Protein AF-A0A2T5J820-F1 (afdb_monomer)

Nearest PDB structures (foldseek):
  3c6k-assembly1_A  TM=4.537E-01  e=1.338E-02  Homo sapiens
  6yfs-assembly1_AA  TM=7.865E-01  e=1.139E+00  Leviviridae sp.
  5fs4-assembly1_A  TM=7.063E-01  e=3.146E+00  Acinetobacter phage AP205
  8tw2-assembly1_HQ  TM=7.208E-01  e=3.572E+00  Acinetobacter phage AP205
  3hlz-assembly1_A  TM=4.194E-01  e=1.378E+00  Bacteroides thetaiotaomicron VPI-5482

pLDDT: mean 85.98, std 9.57, range [58.75, 96.69]

Foldseek 3Di:
DFKKKKKFADPVLVVLLVVCVPVPQQWHWDDDDPFKTWIAGPVDRVKIKIWGKDQDDLVVCCVPPHDPVLSVVLCVLVVVDTMMMIMIDTDDPVVVLVSLLVSLVSCVVPPVVRQQRIWMQGRVRDTDRSVRRD

Mean predicted aligned error: 5.12 Å

Radius of gyration: 14.23 Å; Cα contacts (8 Å, |Δi|>4): 217; chains: 1; bounding box: 31×28×36 Å

Organism: NCBI:txid1295612

Secondary structure (DSSP, 8-state):
-EEEEEEES-HHHHHHHHHHHHH-TTEEEEEE-SSEEEEEESS-TT-EEEEEEEE--HHHHHHHHS-HHHHHHHHHHTTT---EEEEEEES-HHHHHHHHHHHHHHHHHH-HHHHTTEEEE-TT--EEEGGG--

Sequence (134 aa):
MDTATIITSSQEVIARFDKFIYAYPALRYQSKDQDTAFFCSTDNERVRLFYHFKLEDPEYQFKWNYPKENADCIRSFYNSQPFFMIDLSYRSEDMLFVLIRYFKDYLLQHDKEGLSTVLFSDKDFNLIKLEEYL

Structure (mmCIF, N/CA/C/O backbone):
data_AF-A0A2T5J820-F1
#
_entry.id   AF-A0A2T5J820-F1
#
loop_
_atom_site.group_PDB
_atom_site.id
_atom_site.type_symbol
_atom_site.label_atom_id
_atom_site.label_alt_id
_atom_site.label_comp_id
_atom_site.label_asym_id
_atom_site.label_entity_id
_atom_site.label_seq_id
_atom_site.pdbx_PDB_ins_code
_atom_site.Cartn_x
_atom_site.Cartn_y
_atom_site.Cartn_z
_atom_site.occupancy
_atom_site.B_iso_or_equiv
_atom_site.auth_seq_id
_atom_site.auth_comp_id
_atom_site.auth_asym_id
_atom_site.auth_atom_id
_atom_site.pdbx_PDB_model_num
ATOM 1 N N . MET A 1 1 ? 13.564 12.954 -1.362 1.00 74.25 1 MET A N 1
ATOM 2 C CA . MET A 1 1 ? 12.793 11.768 -1.774 1.00 74.25 1 MET A CA 1
ATOM 3 C C . MET A 1 1 ? 11.486 11.944 -1.078 1.00 74.25 1 MET A C 1
ATOM 5 O O . MET A 1 1 ? 11.513 12.221 0.116 1.00 74.25 1 MET A O 1
ATOM 9 N N . ASP A 1 2 ? 10.416 11.879 -1.842 1.00 86.31 2 ASP A N 1
ATOM 10 C CA . ASP A 1 2 ? 9.088 12.061 -1.287 1.00 86.31 2 ASP A CA 1
ATOM 11 C C . ASP A 1 2 ? 8.621 10.698 -0.773 1.00 86.31 2 ASP A C 1
ATOM 13 O O . ASP A 1 2 ? 9.105 9.657 -1.240 1.00 86.31 2 ASP A O 1
ATOM 17 N N . THR A 1 3 ? 7.740 10.710 0.222 1.00 86.50 3 THR A N 1
ATOM 18 C CA . THR A 1 3 ? 7.191 9.496 0.827 1.00 86.50 3 THR A CA 1
ATOM 19 C C . THR A 1 3 ? 5.684 9.508 0.665 1.00 86.50 3 THR A C 1
ATOM 21 O O . THR A 1 3 ? 5.052 10.547 0.807 1.00 86.50 3 THR A O 1
ATOM 24 N N . ALA A 1 4 ? 5.124 8.359 0.326 1.00 91.50 4 ALA A N 1
ATOM 25 C CA . ALA A 1 4 ? 3.696 8.097 0.358 1.00 91.50 4 ALA A CA 1
ATOM 26 C C . ALA A 1 4 ? 3.471 6.842 1.195 1.00 91.50 4 ALA A C 1
ATOM 28 O O . ALA A 1 4 ? 4.377 6.024 1.316 1.00 91.50 4 ALA A O 1
ATOM 29 N N . THR A 1 5 ? 2.279 6.657 1.739 1.00 91.50 5 THR A N 1
ATOM 30 C CA . THR A 1 5 ? 2.006 5.548 2.652 1.00 91.50 5 THR A CA 1
ATOM 31 C C . THR A 1 5 ? 0.747 4.815 2.240 1.00 91.50 5 THR A C 1
ATOM 33 O O . THR A 1 5 ? -0.305 5.423 2.047 1.00 91.50 5 THR A O 1
ATOM 36 N N . ILE A 1 6 ? 0.830 3.490 2.156 1.00 93.50 6 ILE A N 1
ATOM 37 C CA . ILE A 1 6 ? -0.350 2.625 2.124 1.00 93.50 6 ILE A CA 1
ATOM 38 C C . ILE A 1 6 ? -0.657 2.222 3.564 1.00 93.50 6 ILE A C 1
ATOM 40 O O . ILE A 1 6 ? 0.201 1.690 4.264 1.00 93.50 6 ILE A O 1
ATOM 44 N N . ILE A 1 7 ? -1.883 2.466 4.005 1.00 92.50 7 ILE A N 1
ATOM 45 C CA . ILE A 1 7 ? -2.358 2.156 5.351 1.00 92.50 7 ILE A CA 1
ATOM 46 C C . ILE A 1 7 ? -3.449 1.101 5.218 1.00 92.50 7 ILE A C 1
ATOM 48 O O . ILE A 1 7 ? -4.339 1.251 4.382 1.00 92.50 7 ILE A O 1
ATOM 52 N N . THR A 1 8 ? -3.400 0.043 6.025 1.00 93.25 8 THR A N 1
ATOM 53 C CA . THR A 1 8 ? -4.422 -1.017 6.023 1.00 93.25 8 THR A CA 1
ATOM 54 C C . THR A 1 8 ? -4.534 -1.690 7.382 1.00 93.25 8 THR A C 1
ATOM 56 O O . THR A 1 8 ? -3.545 -1.813 8.094 1.00 93.25 8 THR A O 1
ATOM 59 N N . SER A 1 9 ? -5.712 -2.188 7.748 1.00 90.25 9 SER A N 1
ATOM 60 C CA . SER A 1 9 ? -5.884 -3.069 8.913 1.00 90.25 9 SER A CA 1
ATOM 61 C C . SER A 1 9 ? -5.717 -4.561 8.584 1.00 90.25 9 SER A C 1
ATOM 63 O O . SER A 1 9 ? -5.766 -5.399 9.484 1.00 90.25 9 SER A O 1
ATOM 65 N N . SER A 1 10 ? -5.498 -4.918 7.312 1.00 91.56 10 SER A N 1
ATOM 66 C CA . SER A 1 10 ? -5.442 -6.308 6.850 1.00 91.56 10 SER A CA 1
ATOM 67 C C . SER A 1 10 ? -4.008 -6.817 6.688 1.00 91.56 10 SER A C 1
ATOM 69 O O . SER A 1 10 ? -3.246 -6.331 5.853 1.00 91.56 10 SER A O 1
ATOM 71 N N . GLN A 1 11 ? -3.655 -7.873 7.429 1.00 89.75 11 GLN A N 1
ATOM 72 C CA . GLN A 1 11 ? -2.390 -8.595 7.224 1.00 89.75 11 GLN A CA 1
ATOM 73 C C . GLN A 1 11 ? -2.305 -9.251 5.839 1.00 89.75 11 GLN A C 1
ATOM 75 O O . GLN A 1 11 ? -1.211 -9.381 5.290 1.00 89.75 11 GLN A O 1
ATOM 80 N N . GLU A 1 12 ? -3.440 -9.644 5.256 1.00 93.44 12 GLU A N 1
ATOM 81 C CA . GLU A 1 12 ? -3.461 -10.225 3.913 1.00 93.44 12 GLU A CA 1
ATOM 82 C C . GLU A 1 12 ? -3.053 -9.173 2.876 1.00 93.44 12 GLU A C 1
ATOM 84 O O . GLU A 1 12 ? -2.203 -9.458 2.037 1.00 93.44 12 GLU A O 1
ATOM 89 N N . VAL A 1 13 ? -3.535 -7.929 2.992 1.00 94.38 13 VAL A N 1
ATOM 90 C CA . VAL A 1 13 ? -3.132 -6.824 2.100 1.00 94.38 13 VAL A CA 1
ATOM 91 C C . VAL A 1 13 ? -1.623 -6.574 2.169 1.00 94.38 13 VAL A C 1
ATOM 93 O O . VAL A 1 13 ? -0.991 -6.391 1.129 1.00 94.38 13 VAL A O 1
ATOM 96 N N . ILE A 1 14 ? -1.019 -6.639 3.361 1.00 91.75 14 ILE A N 1
ATOM 97 C CA . ILE A 1 14 ? 0.443 -6.559 3.534 1.00 91.75 14 ILE A CA 1
ATOM 98 C C . ILE A 1 14 ? 1.144 -7.684 2.762 1.00 91.75 14 ILE A C 1
ATOM 100 O O . ILE A 1 14 ? 2.043 -7.422 1.959 1.00 91.75 14 ILE A O 1
ATOM 104 N N . ALA A 1 15 ? 0.709 -8.933 2.947 1.00 91.88 15 ALA A N 1
ATOM 105 C CA . ALA A 1 15 ? 1.283 -10.078 2.242 1.00 91.88 15 ALA A CA 1
ATOM 106 C C . ALA A 1 15 ? 1.088 -9.991 0.715 1.00 91.88 15 ALA A C 1
ATOM 108 O O . ALA A 1 15 ? 1.937 -10.450 -0.055 1.00 91.88 15 ALA A O 1
ATOM 109 N N . ARG A 1 16 ? -0.021 -9.397 0.259 1.00 94.94 16 ARG A N 1
ATOM 110 C CA . ARG A 1 16 ? -0.302 -9.143 -1.160 1.00 94.94 16 ARG A CA 1
ATOM 111 C C . ARG A 1 16 ? 0.597 -8.060 -1.726 1.00 94.94 16 ARG A C 1
ATOM 113 O O . ARG A 1 16 ? 1.111 -8.259 -2.822 1.00 94.94 16 ARG A O 1
ATOM 120 N N . PHE A 1 17 ? 0.823 -6.972 -0.992 1.00 94.38 17 PHE A N 1
ATOM 121 C CA . PHE A 1 17 ? 1.750 -5.925 -1.410 1.00 94.38 17 PHE A CA 1
ATOM 122 C C . PHE A 1 17 ? 3.169 -6.472 -1.559 1.00 94.38 17 PHE A C 1
ATOM 124 O O . PHE A 1 17 ? 3.797 -6.249 -2.591 1.00 94.38 17 PHE A O 1
ATOM 131 N N . ASP A 1 18 ? 3.636 -7.257 -0.581 1.00 91.56 18 ASP A N 1
ATOM 132 C CA . ASP A 1 18 ? 4.947 -7.908 -0.640 1.00 91.56 18 ASP A CA 1
ATOM 133 C C . ASP A 1 18 ? 5.059 -8.790 -1.893 1.00 91.56 18 ASP A C 1
ATOM 135 O O . ASP A 1 18 ? 5.954 -8.618 -2.707 1.00 91.56 18 ASP A O 1
ATOM 139 N N . LYS A 1 19 ? 4.088 -9.664 -2.172 1.00 93.38 19 LYS A N 1
ATOM 140 C CA . LYS A 1 19 ? 4.123 -10.471 -3.409 1.00 93.38 19 LYS A CA 1
ATOM 141 C C . LYS A 1 19 ? 4.074 -9.621 -4.682 1.00 93.38 19 LYS A C 1
ATOM 143 O O . LYS A 1 19 ? 4.779 -9.922 -5.644 1.00 93.38 19 LYS A O 1
ATOM 148 N N . PHE A 1 20 ? 3.237 -8.587 -4.694 1.00 95.44 20 PHE A N 1
ATOM 149 C CA . PHE A 1 20 ? 3.049 -7.695 -5.835 1.00 95.44 20 PHE A CA 1
ATOM 150 C C . PHE A 1 20 ? 4.346 -6.973 -6.205 1.00 95.44 20 PHE A C 1
ATOM 152 O O . PHE A 1 20 ? 4.749 -6.996 -7.367 1.00 95.44 20 PHE A O 1
ATOM 159 N N . ILE A 1 21 ? 5.026 -6.369 -5.230 1.00 92.56 21 ILE A N 1
ATOM 160 C CA . ILE A 1 21 ? 6.157 -5.482 -5.506 1.00 92.56 21 ILE A CA 1
ATOM 161 C C . ILE A 1 21 ? 7.385 -6.228 -6.040 1.00 92.56 21 ILE A C 1
ATOM 163 O O . ILE A 1 21 ? 8.068 -5.720 -6.928 1.00 92.56 21 ILE A O 1
ATOM 167 N N . TYR A 1 22 ? 7.625 -7.467 -5.592 1.00 92.19 22 TYR A N 1
ATOM 168 C CA . TYR A 1 22 ? 8.683 -8.321 -6.154 1.00 92.19 22 TYR A CA 1
ATOM 169 C C . TYR A 1 22 ? 8.371 -8.824 -7.568 1.00 92.19 22 TYR A C 1
ATOM 171 O O . TYR A 1 22 ? 9.292 -9.176 -8.304 1.00 92.19 22 TYR A O 1
ATOM 179 N N . ALA A 1 23 ? 7.094 -8.871 -7.949 1.00 92.38 23 ALA A N 1
ATOM 180 C CA . ALA A 1 23 ? 6.658 -9.272 -9.282 1.00 92.38 23 ALA A CA 1
ATOM 181 C C . ALA A 1 23 ? 6.433 -8.080 -10.229 1.00 92.38 23 ALA A C 1
ATOM 183 O O . ALA A 1 23 ? 6.140 -8.291 -11.407 1.00 92.38 23 ALA A O 1
ATOM 184 N N . TYR A 1 24 ? 6.544 -6.839 -9.742 1.00 91.38 24 TYR A N 1
ATOM 185 C CA . TYR A 1 24 ? 6.215 -5.648 -10.517 1.00 91.38 24 TYR A CA 1
ATOM 186 C C . TYR A 1 24 ? 7.262 -5.390 -11.620 1.00 91.38 24 TYR A C 1
ATOM 188 O O . TYR A 1 24 ? 8.401 -5.044 -11.304 1.00 91.38 24 TYR A O 1
ATOM 196 N N . PRO A 1 25 ? 6.909 -5.497 -12.919 1.00 88.12 25 PRO A N 1
ATOM 197 C CA . PRO A 1 25 ? 7.899 -5.579 -14.000 1.00 88.12 25 PRO A CA 1
ATOM 198 C C . PRO A 1 25 ? 8.804 -4.356 -14.167 1.00 88.12 25 PRO A C 1
ATOM 200 O O . PRO A 1 25 ? 9.909 -4.488 -14.680 1.00 88.12 25 PRO A O 1
ATOM 203 N N . ALA A 1 26 ? 8.342 -3.168 -13.765 1.00 87.12 26 ALA A N 1
ATOM 204 C CA . ALA A 1 26 ? 9.103 -1.928 -13.919 1.00 87.12 26 ALA A CA 1
ATOM 205 C C . ALA A 1 26 ? 10.137 -1.707 -12.801 1.00 87.12 26 ALA A C 1
ATOM 207 O O . ALA A 1 26 ? 10.905 -0.742 -12.854 1.00 87.12 26 ALA A O 1
ATOM 208 N N . LEU A 1 27 ? 10.155 -2.577 -11.786 1.00 88.88 27 LEU A N 1
ATOM 209 C CA . LEU A 1 27 ? 11.099 -2.537 -10.679 1.00 88.88 27 LEU A CA 1
ATOM 210 C C . LEU A 1 27 ? 11.921 -3.824 -10.621 1.00 88.88 27 LEU A C 1
ATOM 212 O O . LEU A 1 27 ? 11.445 -4.929 -10.853 1.00 88.88 27 LEU A O 1
ATOM 216 N N . ARG A 1 28 ? 13.189 -3.668 -10.258 1.00 89.25 28 ARG A N 1
ATOM 217 C CA . ARG A 1 28 ? 14.119 -4.752 -9.975 1.00 89.25 28 ARG A CA 1
ATOM 218 C C . ARG A 1 28 ? 14.530 -4.658 -8.516 1.00 89.25 28 ARG A C 1
ATOM 220 O O . ARG A 1 28 ? 15.033 -3.621 -8.077 1.00 89.25 28 ARG A O 1
ATOM 227 N N . TYR A 1 29 ? 14.344 -5.750 -7.786 1.00 90.81 29 TYR A N 1
ATOM 228 C CA . TYR A 1 29 ? 14.867 -5.896 -6.433 1.00 90.81 29 TYR A CA 1
ATOM 229 C C . TYR A 1 29 ? 16.395 -5.743 -6.428 1.00 90.81 29 TYR A C 1
ATOM 231 O O . TYR A 1 29 ? 17.085 -6.351 -7.248 1.00 90.81 29 TYR A O 1
ATOM 239 N N . GLN A 1 30 ? 16.918 -4.926 -5.514 1.00 88.94 30 GLN A N 1
ATOM 240 C CA . GLN A 1 30 ? 18.357 -4.734 -5.329 1.00 88.94 30 GLN A CA 1
ATOM 241 C C . GLN A 1 30 ? 18.858 -5.405 -4.052 1.00 88.94 30 GLN A C 1
ATOM 243 O O . GLN A 1 30 ? 19.811 -6.180 -4.087 1.00 88.94 30 GLN A O 1
ATOM 248 N N . SER A 1 31 ? 18.234 -5.084 -2.922 1.00 87.75 31 SER A N 1
ATOM 249 C CA . SER A 1 31 ? 18.672 -5.524 -1.600 1.00 87.75 31 SER A CA 1
ATOM 250 C C . SER A 1 31 ? 17.549 -5.383 -0.580 1.00 87.75 31 SER A C 1
ATOM 252 O O . SER A 1 31 ? 16.519 -4.766 -0.845 1.00 87.75 31 SER A O 1
ATOM 254 N N . LYS A 1 32 ? 17.771 -5.922 0.614 1.00 86.94 32 LYS A N 1
ATOM 255 C CA . LYS A 1 32 ? 16.907 -5.762 1.778 1.00 86.94 32 LYS A CA 1
ATOM 256 C C . LYS A 1 32 ? 17.796 -5.671 3.015 1.00 86.94 32 LYS A C 1
ATOM 258 O O . LYS A 1 32 ? 18.767 -6.425 3.102 1.00 86.94 32 LYS A O 1
ATOM 263 N N . ASP A 1 33 ? 17.499 -4.744 3.918 1.00 84.19 33 ASP A N 1
ATOM 264 C CA . ASP A 1 33 ? 18.092 -4.720 5.260 1.00 84.19 33 ASP A CA 1
ATOM 265 C C . ASP A 1 33 ? 17.135 -5.378 6.277 1.00 84.19 33 ASP A C 1
ATOM 267 O O . ASP A 1 33 ? 16.447 -6.338 5.926 1.00 84.19 33 ASP A O 1
ATOM 271 N N . GLN A 1 34 ? 17.131 -4.981 7.553 1.00 77.50 34 GLN A N 1
ATOM 272 C CA . GLN A 1 34 ? 16.293 -5.654 8.555 1.00 77.50 34 GLN A CA 1
ATOM 273 C C . GLN A 1 34 ? 14.791 -5.501 8.279 1.00 77.50 34 GLN A C 1
ATOM 275 O O . GLN A 1 34 ? 14.043 -6.463 8.462 1.00 77.50 34 GLN A O 1
ATOM 280 N N . ASP A 1 35 ? 14.356 -4.331 7.823 1.00 77.00 35 ASP A N 1
ATOM 281 C CA . ASP A 1 35 ? 12.943 -3.971 7.700 1.00 77.00 35 ASP A CA 1
ATOM 282 C C . ASP A 1 35 ? 12.599 -3.254 6.389 1.00 77.00 35 ASP A C 1
ATOM 284 O O . ASP A 1 35 ? 11.417 -3.132 6.066 1.00 77.00 35 ASP A O 1
ATOM 288 N N . THR A 1 36 ? 13.599 -2.871 5.593 1.00 82.81 36 THR A N 1
ATOM 289 C CA . THR A 1 36 ? 13.427 -2.100 4.363 1.00 82.81 36 THR A CA 1
ATOM 290 C C . THR A 1 36 ? 13.878 -2.893 3.140 1.00 82.81 36 THR A C 1
ATOM 292 O O . THR A 1 36 ? 15.001 -3.397 3.065 1.00 82.81 36 THR A O 1
ATOM 295 N N . ALA A 1 37 ? 13.002 -2.999 2.140 1.00 87.50 37 ALA A N 1
ATOM 296 C CA . ALA A 1 37 ? 13.321 -3.580 0.839 1.00 87.50 37 ALA A CA 1
ATOM 297 C C . ALA A 1 37 ? 13.591 -2.481 -0.201 1.00 87.50 37 ALA A C 1
ATOM 299 O O . ALA A 1 37 ? 12.881 -1.477 -0.269 1.00 87.50 37 ALA A O 1
ATOM 300 N N . PHE A 1 38 ? 14.627 -2.683 -1.016 1.00 87.50 38 PHE A N 1
ATOM 301 C CA . PHE A 1 38 ? 15.177 -1.696 -1.942 1.00 87.50 38 PHE A CA 1
ATOM 302 C C . PHE A 1 38 ? 14.973 -2.145 -3.387 1.00 87.50 38 PHE A C 1
ATOM 304 O O . PHE A 1 38 ? 15.415 -3.228 -3.783 1.00 87.50 38 PHE A O 1
ATOM 311 N N . PHE A 1 39 ? 14.374 -1.275 -4.198 1.00 89.38 39 PHE A N 1
ATOM 312 C CA . PHE A 1 39 ? 14.107 -1.516 -5.613 1.00 89.38 39 PHE A CA 1
ATOM 313 C C . PHE A 1 39 ? 14.634 -0.365 -6.460 1.00 89.38 39 PHE A C 1
ATOM 315 O O . PHE A 1 39 ? 14.609 0.799 -6.051 1.00 89.38 39 PHE A O 1
ATOM 322 N N . CYS A 1 40 ? 15.069 -0.680 -7.676 1.00 85.94 40 CYS A N 1
ATOM 323 C CA . CYS A 1 40 ? 15.366 0.314 -8.702 1.00 85.94 40 CYS A CA 1
ATOM 324 C C . CYS A 1 40 ? 14.500 0.089 -9.937 1.00 85.94 40 CYS A C 1
ATOM 326 O O . CYS A 1 40 ? 14.078 -1.036 -10.188 1.00 85.94 40 CYS A O 1
ATOM 328 N N . SER A 1 41 ? 14.282 1.123 -10.747 1.00 80.56 41 SER A N 1
ATOM 329 C CA . SER A 1 41 ? 13.689 0.907 -12.070 1.00 80.56 41 SER A CA 1
ATOM 330 C C . SER A 1 41 ? 14.593 0.024 -12.932 1.00 80.56 41 SER A C 1
ATOM 332 O O . SER A 1 41 ? 15.823 0.105 -12.845 1.00 80.56 41 SER A O 1
ATOM 334 N N . THR A 1 42 ? 13.975 -0.819 -13.759 1.00 77.56 42 THR A N 1
ATOM 335 C CA . THR A 1 42 ? 14.662 -1.641 -14.766 1.00 77.56 42 THR A CA 1
ATOM 336 C C . THR A 1 42 ? 15.367 -0.801 -15.826 1.00 77.56 42 THR A C 1
ATOM 338 O O . THR A 1 42 ? 16.424 -1.196 -16.311 1.00 77.56 42 THR A O 1
ATOM 341 N N . ASP A 1 43 ? 14.815 0.374 -16.134 1.00 75.81 43 ASP A N 1
ATOM 342 C CA . ASP A 1 43 ? 15.238 1.200 -17.268 1.00 75.81 43 ASP A CA 1
ATOM 343 C C . ASP A 1 43 ? 16.169 2.336 -16.821 1.00 75.81 43 ASP A C 1
ATOM 345 O O . ASP A 1 43 ? 16.935 2.889 -17.612 1.00 75.81 43 ASP A O 1
ATOM 349 N N . ASN A 1 44 ? 16.112 2.704 -15.536 1.00 67.62 44 ASN A N 1
ATOM 350 C CA . ASN A 1 44 ? 16.907 3.785 -14.968 1.00 67.62 44 ASN A CA 1
ATOM 351 C C . ASN A 1 44 ? 17.178 3.571 -13.473 1.00 67.62 44 ASN A C 1
ATOM 353 O O . ASN A 1 44 ? 16.343 3.872 -12.619 1.00 67.62 44 ASN A O 1
ATOM 357 N N . GLU A 1 45 ? 18.405 3.174 -13.130 1.00 62.91 45 GLU A N 1
ATOM 358 C CA . GLU A 1 45 ? 18.831 2.916 -11.743 1.00 62.91 45 GLU A CA 1
ATOM 359 C C . GLU A 1 45 ? 18.727 4.139 -10.804 1.00 62.91 45 GLU A C 1
ATOM 361 O O . GLU A 1 45 ? 18.898 4.029 -9.583 1.00 62.91 45 GLU A O 1
ATOM 366 N N . ARG A 1 46 ? 18.444 5.333 -11.350 1.00 60.12 46 ARG A N 1
ATOM 367 C CA . ARG A 1 46 ? 18.189 6.542 -10.560 1.00 60.12 46 ARG A CA 1
ATOM 368 C C . ARG A 1 46 ? 16.805 6.561 -9.924 1.00 60.12 46 ARG A C 1
ATOM 370 O O . ARG A 1 46 ? 16.676 7.240 -8.908 1.00 60.12 46 ARG A O 1
ATOM 377 N N . VAL A 1 47 ? 15.804 5.870 -10.476 1.00 58.75 47 VAL A N 1
ATOM 378 C CA . VAL A 1 47 ? 14.472 5.747 -9.860 1.00 58.75 47 VAL A CA 1
ATOM 379 C C . VAL A 1 47 ? 14.541 4.634 -8.824 1.00 58.75 47 VAL A C 1
ATOM 381 O O . VAL A 1 47 ? 14.915 3.511 -9.152 1.00 58.75 47 VAL A O 1
ATOM 384 N N . ARG A 1 48 ? 14.222 4.963 -7.572 1.00 71.00 48 ARG A N 1
ATOM 385 C CA . ARG A 1 48 ? 14.311 4.045 -6.435 1.00 71.00 48 ARG A CA 1
ATOM 386 C C . ARG A 1 48 ? 12.987 4.021 -5.696 1.00 71.00 48 ARG A C 1
ATOM 388 O O . ARG A 1 48 ? 12.384 5.084 -5.546 1.00 71.00 48 ARG A O 1
ATOM 395 N N . LEU A 1 49 ? 12.585 2.832 -5.265 1.00 78.44 49 LEU A N 1
ATOM 396 C CA . LEU A 1 49 ? 11.482 2.618 -4.341 1.00 78.44 49 LEU A CA 1
ATOM 397 C C . LEU A 1 49 ? 12.029 1.885 -3.118 1.00 78.44 49 LEU A C 1
ATOM 399 O O . LEU A 1 49 ? 12.776 0.915 -3.255 1.00 78.44 49 LEU A O 1
ATOM 403 N N . PHE A 1 50 ? 11.648 2.359 -1.944 1.00 77.88 50 PHE A N 1
ATOM 404 C CA . PHE A 1 50 ? 11.939 1.722 -0.667 1.00 77.88 50 PHE A CA 1
ATOM 405 C C . PHE A 1 50 ? 10.609 1.449 -0.006 1.00 77.88 50 PHE A C 1
ATOM 407 O O . PHE A 1 50 ? 9.752 2.333 -0.051 1.00 77.88 50 PHE A O 1
ATOM 414 N N . TYR A 1 51 ? 10.450 0.280 0.602 1.00 73.56 51 TYR A N 1
ATOM 415 C CA . TYR A 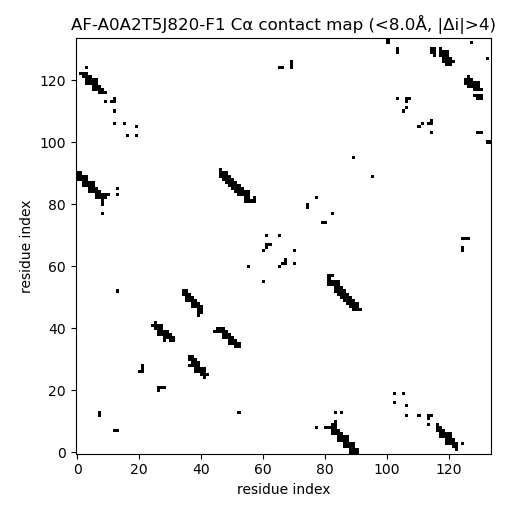1 51 ? 9.324 0.093 1.499 1.00 73.56 51 TYR A CA 1
ATOM 416 C C . TYR A 1 51 ? 9.675 -0.685 2.751 1.00 73.56 51 TYR A C 1
ATOM 418 O O . TYR A 1 51 ? 10.513 -1.589 2.714 1.00 73.56 51 TYR A O 1
ATOM 426 N N . HIS A 1 52 ? 9.007 -0.316 3.840 1.00 69.06 52 HIS A N 1
ATOM 427 C CA . HIS A 1 52 ? 9.108 -0.976 5.131 1.00 69.06 52 HIS A CA 1
ATOM 428 C C . HIS A 1 52 ? 7.725 -1.316 5.678 1.00 69.06 52 HIS A C 1
ATOM 430 O O . HIS A 1 52 ? 6.754 -0.595 5.447 1.00 69.06 52 HIS A O 1
ATOM 436 N N . PHE A 1 53 ? 7.647 -2.410 6.436 1.00 67.00 53 PHE A N 1
ATOM 437 C CA . PHE A 1 53 ? 6.450 -2.787 7.182 1.00 67.00 53 PHE A CA 1
ATOM 438 C C . PHE A 1 53 ? 6.675 -2.531 8.661 1.00 67.00 53 PHE A C 1
ATOM 440 O O . PHE A 1 53 ? 7.628 -3.053 9.241 1.00 67.00 53 PHE A O 1
ATOM 447 N N . LYS A 1 54 ? 5.759 -1.804 9.298 1.00 64.75 54 LYS A N 1
ATOM 448 C CA . LYS A 1 54 ? 5.759 -1.691 10.754 1.00 64.75 54 LYS A CA 1
ATOM 449 C C . LYS A 1 54 ? 4.335 -1.804 11.286 1.00 64.75 54 LYS A C 1
ATOM 451 O O . LYS A 1 54 ? 3.419 -1.148 10.793 1.00 64.75 54 LYS A O 1
ATOM 456 N N . LEU A 1 55 ? 4.147 -2.702 12.258 1.00 61.81 55 LEU A N 1
ATOM 457 C CA . LEU A 1 55 ? 2.973 -2.665 13.124 1.00 61.81 55 LEU A CA 1
ATOM 458 C C . LEU A 1 55 ? 3.199 -1.471 14.044 1.00 61.81 55 LEU A C 1
ATOM 460 O O . LEU A 1 55 ? 4.050 -1.523 14.932 1.00 61.81 55 LEU A O 1
ATOM 464 N N . GLU A 1 56 ? 2.516 -0.378 13.754 1.00 62.69 56 GLU A N 1
ATOM 465 C CA . GLU A 1 56 ? 2.725 0.869 14.470 1.00 62.69 56 GLU A CA 1
ATOM 466 C C . GLU A 1 56 ? 1.718 1.002 15.601 1.00 62.69 56 GLU A C 1
ATOM 468 O O . GLU A 1 56 ? 0.559 0.614 15.461 1.00 62.69 56 GLU A O 1
ATOM 473 N N . ASP A 1 57 ? 2.164 1.581 16.717 1.00 65.06 57 ASP A N 1
ATOM 474 C CA . ASP A 1 57 ? 1.235 2.213 17.644 1.00 65.06 57 ASP A CA 1
ATOM 475 C C . ASP A 1 57 ? 0.740 3.500 16.964 1.00 65.06 57 ASP A C 1
ATOM 477 O O . ASP A 1 57 ? 1.547 4.420 16.751 1.00 65.06 57 ASP A O 1
ATOM 481 N N . PRO A 1 58 ? -0.555 3.583 16.609 1.00 63.97 58 PRO A N 1
ATOM 482 C CA . PRO A 1 58 ? -1.116 4.755 15.953 1.00 63.97 58 PRO A CA 1
ATOM 483 C C . PRO A 1 58 ? -0.807 6.053 16.702 1.00 63.97 58 PRO A C 1
ATOM 485 O O . PRO A 1 58 ? -0.527 7.079 16.085 1.00 63.97 58 PRO A O 1
ATOM 488 N N . GLU A 1 59 ? -0.791 6.014 18.038 1.00 65.25 59 GLU A N 1
ATOM 489 C CA . GLU A 1 59 ? -0.569 7.198 18.868 1.00 65.25 59 GLU A CA 1
ATOM 490 C C . GLU A 1 59 ? 0.859 7.736 18.758 1.00 65.25 59 GLU A C 1
ATOM 492 O O . GLU A 1 59 ? 1.078 8.950 18.815 1.00 65.25 59 GLU A O 1
ATOM 497 N N . TYR A 1 60 ? 1.840 6.856 18.553 1.00 68.19 60 TYR A N 1
ATOM 498 C CA . TYR A 1 60 ? 3.221 7.278 18.353 1.00 68.19 60 TYR A CA 1
ATOM 499 C C . TYR A 1 60 ? 3.426 7.868 16.955 1.00 68.19 60 TYR A C 1
ATOM 501 O O . TYR A 1 60 ? 4.000 8.949 16.831 1.00 68.19 60 TYR A O 1
ATOM 509 N N . GLN A 1 61 ? 2.919 7.205 15.912 1.00 67.12 61 GLN A N 1
ATOM 510 C CA . GLN A 1 61 ? 3.062 7.667 14.528 1.00 67.12 61 GLN A CA 1
ATOM 511 C C . GLN A 1 61 ? 2.328 8.989 14.273 1.00 67.12 61 GLN A C 1
ATOM 513 O O . GLN A 1 61 ? 2.903 9.938 13.735 1.00 67.12 61 GLN A O 1
ATOM 518 N N . PHE A 1 62 ? 1.080 9.108 14.728 1.00 73.69 62 PHE A N 1
ATOM 519 C CA . PHE A 1 62 ? 0.279 10.311 14.506 1.00 73.69 62 PHE A CA 1
ATOM 520 C C . PHE A 1 62 ? 0.803 11.543 15.227 1.00 73.69 62 PHE A C 1
ATOM 522 O O . PHE A 1 62 ? 0.662 12.650 14.717 1.00 73.69 62 PHE A O 1
ATOM 529 N N . LYS A 1 63 ? 1.428 11.375 16.396 1.00 67.81 63 LYS A N 1
ATOM 530 C CA . LYS A 1 63 ? 1.975 12.503 17.154 1.00 67.81 63 LYS A CA 1
ATOM 531 C C . LYS A 1 63 ? 3.087 13.238 16.402 1.00 67.81 63 LYS A C 1
ATOM 533 O O . LYS A 1 63 ? 3.254 14.439 16.608 1.00 67.81 63 LYS A O 1
ATOM 538 N N . TRP A 1 64 ? 3.857 12.522 15.586 1.00 70.06 64 TRP A N 1
ATOM 539 C CA . TRP A 1 64 ? 5.071 13.058 14.973 1.00 70.06 64 TRP A CA 1
ATOM 540 C C . TRP A 1 64 ? 4.965 13.239 13.461 1.00 70.06 64 TRP A C 1
ATOM 542 O O . TRP A 1 64 ? 5.585 14.163 12.941 1.00 70.06 64 TRP A O 1
ATOM 552 N N . ASN A 1 65 ? 4.176 12.404 12.774 1.00 72.38 65 ASN A N 1
ATOM 553 C CA . ASN A 1 65 ? 4.246 12.290 11.316 1.00 72.38 65 ASN A CA 1
ATOM 554 C C . ASN A 1 65 ? 2.974 12.714 10.575 1.00 72.38 65 ASN A C 1
ATOM 556 O O . ASN A 1 65 ? 3.040 12.868 9.363 1.00 72.38 65 ASN A O 1
ATOM 560 N N . TYR A 1 66 ? 1.843 12.940 11.254 1.00 77.56 66 TYR A N 1
ATOM 561 C CA . TYR A 1 66 ? 0.592 13.343 10.598 1.00 77.56 66 TYR A CA 1
ATOM 562 C C . TYR A 1 66 ? 0.009 14.627 11.197 1.00 77.56 66 TYR A C 1
ATOM 564 O O . TYR A 1 66 ? 0.014 14.801 12.419 1.00 77.56 66 TYR A O 1
ATOM 572 N N . PRO A 1 67 ? -0.578 15.515 10.371 1.00 84.94 67 PRO A N 1
ATOM 573 C CA . PRO A 1 67 ? -1.486 16.541 10.864 1.00 84.94 67 PRO A CA 1
ATOM 574 C C . PRO A 1 67 ? -2.625 15.909 11.672 1.00 84.94 67 PRO A C 1
ATOM 576 O O . PRO A 1 67 ? -3.125 14.835 11.326 1.00 84.94 67 PRO A O 1
ATOM 579 N N . LYS A 1 68 ? -3.076 16.593 12.731 1.00 86.12 68 LYS A N 1
ATOM 580 C CA . LYS A 1 68 ? -4.107 16.074 13.645 1.00 86.12 68 LYS A CA 1
ATOM 581 C C . LYS A 1 68 ? -5.378 15.619 12.913 1.00 86.12 68 LYS A C 1
ATOM 583 O O . LYS A 1 68 ? -5.912 14.563 13.222 1.00 86.12 68 LYS A O 1
ATOM 588 N N . GLU A 1 69 ? -5.832 16.393 11.934 1.00 88.75 69 GLU A N 1
ATOM 589 C CA . GLU A 1 69 ? -7.046 16.105 11.159 1.00 88.75 69 GLU A CA 1
ATOM 590 C C . GLU A 1 69 ? -6.934 14.788 10.373 1.00 88.75 69 GLU A C 1
ATOM 592 O O . GLU A 1 69 ? -7.877 13.997 10.338 1.00 88.75 69 GLU A O 1
ATOM 597 N N . ASN A 1 70 ? -5.752 14.505 9.821 1.00 88.50 70 ASN A N 1
ATOM 598 C CA . ASN A 1 70 ? -5.482 13.269 9.091 1.00 88.50 70 ASN A CA 1
ATOM 599 C C . ASN A 1 70 ? -5.389 12.076 10.041 1.00 88.50 70 ASN A C 1
ATOM 601 O O . ASN A 1 70 ? -5.955 11.021 9.761 1.00 88.50 70 ASN A O 1
ATOM 605 N N . ALA A 1 71 ? -4.740 12.253 11.193 1.00 86.62 71 ALA A N 1
ATOM 606 C CA . ALA A 1 71 ? -4.717 11.239 12.241 1.00 86.62 71 ALA A CA 1
ATOM 607 C C . ALA A 1 71 ? -6.137 10.871 12.705 1.00 86.62 71 ALA A C 1
ATOM 609 O O . ALA A 1 71 ? -6.472 9.692 12.809 1.00 86.62 71 ALA A O 1
ATOM 610 N N . ASP A 1 72 ? -6.994 11.870 12.928 1.00 88.50 72 ASP A N 1
ATOM 611 C CA . ASP A 1 72 ? -8.387 11.658 13.330 1.00 88.50 72 ASP A CA 1
ATOM 612 C C . ASP A 1 72 ? -9.200 10.965 12.219 1.00 88.50 72 ASP A C 1
ATOM 614 O O . ASP A 1 72 ? -9.985 10.059 12.514 1.00 88.50 72 ASP A O 1
ATOM 618 N N . CYS A 1 73 ? -8.957 11.295 10.943 1.00 90.25 73 CYS A N 1
ATOM 619 C CA . CYS A 1 73 ? -9.543 10.574 9.807 1.00 90.25 73 CYS A CA 1
ATOM 620 C C . CYS A 1 73 ? -9.131 9.098 9.778 1.00 90.25 73 CYS A C 1
ATOM 622 O O . CYS A 1 73 ? -9.995 8.230 9.647 1.00 90.25 73 CYS A O 1
ATOM 624 N N . ILE A 1 74 ? -7.838 8.795 9.935 1.00 89.69 74 ILE A N 1
ATOM 625 C CA . ILE A 1 74 ? -7.336 7.412 9.925 1.00 89.69 74 ILE A CA 1
ATOM 626 C C . ILE A 1 74 ? -7.913 6.628 11.113 1.00 89.69 74 ILE A C 1
ATOM 628 O O . ILE A 1 74 ? -8.409 5.515 10.928 1.00 89.69 74 ILE A O 1
ATOM 632 N N . ARG A 1 75 ? -7.926 7.212 12.322 1.00 86.88 75 ARG A N 1
ATOM 633 C CA . ARG A 1 75 ? -8.544 6.586 13.508 1.00 86.88 75 ARG A CA 1
ATOM 634 C C . ARG A 1 75 ? -10.016 6.266 13.275 1.00 86.88 75 ARG A C 1
ATOM 636 O O . ARG A 1 75 ? -10.453 5.163 13.596 1.00 86.88 75 ARG A O 1
ATOM 643 N N . SER A 1 76 ? -10.765 7.221 12.725 1.00 90.38 76 SER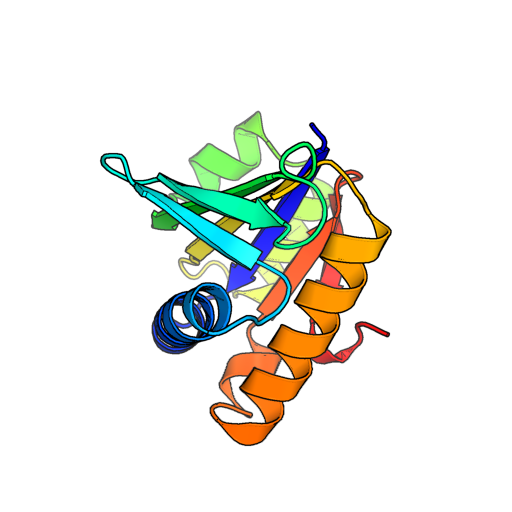 A N 1
ATOM 644 C CA . SER A 1 76 ? -12.186 7.054 12.416 1.00 90.38 76 SER A CA 1
ATOM 645 C C . SER A 1 76 ? -12.403 5.932 11.399 1.00 90.38 76 SER A C 1
ATOM 647 O O . SER A 1 76 ? -13.210 5.036 11.631 1.00 90.38 76 SER A O 1
ATOM 649 N N . PHE A 1 77 ? -11.613 5.916 10.321 1.00 92.62 77 PHE A N 1
ATOM 650 C CA . PHE A 1 77 ? -11.707 4.906 9.267 1.00 92.62 77 PHE A CA 1
ATOM 651 C C . PHE A 1 77 ? -11.492 3.477 9.793 1.00 92.62 77 PHE A C 1
ATOM 653 O O . PHE A 1 77 ? -12.225 2.566 9.413 1.00 92.62 77 PHE A O 1
ATOM 660 N N . TYR A 1 78 ? -10.542 3.283 10.714 1.00 90.00 78 TYR A N 1
ATOM 661 C CA . TYR A 1 78 ? -10.253 1.975 11.316 1.00 90.00 78 TYR A CA 1
ATOM 662 C C . TYR A 1 78 ? -10.951 1.725 12.662 1.00 90.00 78 TYR A C 1
ATOM 664 O O . TYR A 1 78 ? -10.655 0.731 13.320 1.00 90.00 78 TYR A O 1
ATOM 672 N N . ASN A 1 79 ? -11.880 2.585 13.096 1.00 88.31 79 ASN A N 1
ATOM 673 C CA . ASN A 1 79 ? -12.565 2.482 14.395 1.00 88.31 79 ASN A CA 1
ATOM 674 C C . ASN A 1 79 ? -11.602 2.297 15.586 1.00 88.31 79 ASN A C 1
ATOM 676 O O . ASN A 1 79 ? -11.830 1.458 16.465 1.00 88.31 79 ASN A O 1
ATOM 680 N N . SER A 1 80 ? -10.497 3.046 15.589 1.00 79.31 80 SER A N 1
ATOM 681 C CA . SER A 1 80 ? -9.428 2.962 16.597 1.00 79.31 80 SER A CA 1
ATOM 682 C C . SER A 1 80 ? -8.791 1.570 16.750 1.00 79.31 80 SER A C 1
ATOM 684 O O . SER A 1 80 ? -8.156 1.295 17.768 1.00 79.31 80 SER A O 1
ATOM 686 N N . GLN A 1 81 ? -8.955 0.680 15.766 1.00 81.88 81 GLN A N 1
ATOM 687 C CA . GLN A 1 81 ? -8.238 -0.592 15.713 1.00 81.88 81 GLN A CA 1
ATOM 688 C C . GLN A 1 81 ? -6.793 -0.380 15.233 1.00 81.88 81 GLN A C 1
ATOM 690 O O . GLN A 1 81 ? -6.519 0.589 14.516 1.00 81.88 81 GLN A O 1
ATOM 695 N N . PRO A 1 82 ? -5.864 -1.287 15.585 1.00 81.62 82 PRO A N 1
ATOM 696 C CA . PRO A 1 82 ? -4.519 -1.279 15.025 1.00 81.62 82 PRO A CA 1
A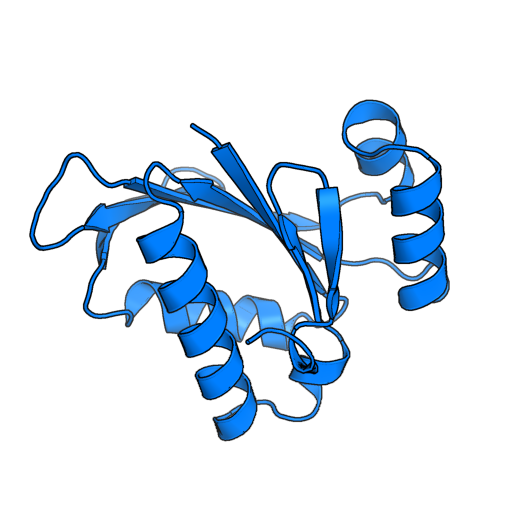TOM 697 C C . PRO A 1 82 ? -4.531 -1.392 13.497 1.00 81.62 82 PRO A C 1
ATOM 699 O O . PRO A 1 82 ? -5.377 -2.071 12.912 1.00 81.62 82 PRO A O 1
ATOM 702 N N . PHE A 1 83 ? -3.544 -0.768 12.864 1.00 86.19 83 PHE A N 1
ATOM 703 C CA . PHE A 1 83 ? -3.322 -0.833 11.426 1.00 86.19 83 PHE A CA 1
ATOM 704 C C . PHE A 1 83 ? -1.827 -0.962 11.123 1.00 86.19 83 PHE A C 1
ATOM 706 O O . PHE A 1 83 ? -0.960 -0.807 11.984 1.00 86.19 83 PHE A O 1
ATOM 713 N N . PHE A 1 84 ? -1.539 -1.264 9.870 1.00 86.50 84 PHE A N 1
ATOM 714 C CA . PHE A 1 84 ? -0.215 -1.390 9.295 1.00 86.50 84 PHE A CA 1
ATOM 715 C C . PHE A 1 84 ? 0.040 -0.225 8.348 1.00 86.50 84 PHE A C 1
ATOM 717 O O . PHE A 1 84 ? -0.885 0.270 7.697 1.00 86.50 84 PHE A O 1
ATOM 724 N N . MET A 1 85 ? 1.305 0.170 8.248 1.00 87.88 85 MET A N 1
ATOM 725 C CA . MET A 1 85 ? 1.773 1.179 7.305 1.00 87.88 85 MET A CA 1
ATOM 726 C C . MET A 1 85 ? 2.856 0.578 6.412 1.00 87.88 85 MET A C 1
ATOM 728 O O . MET A 1 85 ? 3.763 -0.110 6.891 1.00 87.88 85 MET A O 1
ATOM 732 N N . ILE A 1 86 ? 2.724 0.836 5.115 1.00 88.88 86 ILE A N 1
ATOM 733 C CA . ILE A 1 86 ? 3.717 0.561 4.085 1.00 88.88 86 ILE A CA 1
ATOM 734 C C . ILE A 1 86 ? 4.175 1.915 3.563 1.00 88.88 86 ILE A C 1
ATOM 736 O O . ILE A 1 86 ? 3.503 2.521 2.724 1.00 88.88 86 ILE A O 1
ATOM 740 N N . ASP A 1 87 ? 5.298 2.400 4.073 1.00 87.50 87 ASP A N 1
ATOM 741 C CA . ASP A 1 87 ? 5.868 3.649 3.582 1.00 87.50 87 ASP A CA 1
ATOM 742 C C . ASP A 1 87 ? 6.625 3.381 2.289 1.00 87.50 87 ASP A C 1
ATOM 744 O O . ASP A 1 87 ? 7.370 2.416 2.175 1.00 87.50 87 ASP A O 1
ATOM 748 N N . LEU A 1 88 ? 6.409 4.235 1.301 1.00 89.94 88 LEU A N 1
ATOM 749 C CA . LEU A 1 88 ? 6.964 4.174 -0.037 1.00 89.94 88 LEU A CA 1
ATOM 750 C C . LEU A 1 88 ? 7.783 5.434 -0.247 1.00 89.94 88 LEU A C 1
ATOM 752 O O . LEU A 1 88 ? 7.221 6.497 -0.491 1.00 89.94 88 LEU A O 1
ATOM 756 N N . SER A 1 89 ? 9.107 5.337 -0.178 1.00 88.25 89 SER A N 1
ATOM 757 C CA . SER A 1 89 ? 9.970 6.452 -0.580 1.00 88.25 89 SER A CA 1
ATOM 758 C C . SER A 1 89 ? 10.281 6.352 -2.067 1.00 88.25 89 SER A C 1
ATOM 760 O O . SER A 1 89 ? 10.728 5.308 -2.542 1.00 88.25 89 SER A O 1
ATOM 762 N N . TYR A 1 90 ? 10.072 7.433 -2.814 1.00 86.62 90 TYR A N 1
ATOM 763 C CA . TYR A 1 90 ? 10.173 7.433 -4.273 1.00 86.62 90 TYR A CA 1
ATOM 764 C C . TYR A 1 90 ? 10.862 8.693 -4.817 1.00 86.62 90 TYR A C 1
ATOM 766 O O . TYR A 1 90 ? 11.128 9.674 -4.115 1.00 86.62 90 TYR A O 1
ATOM 774 N N . ARG A 1 91 ? 11.225 8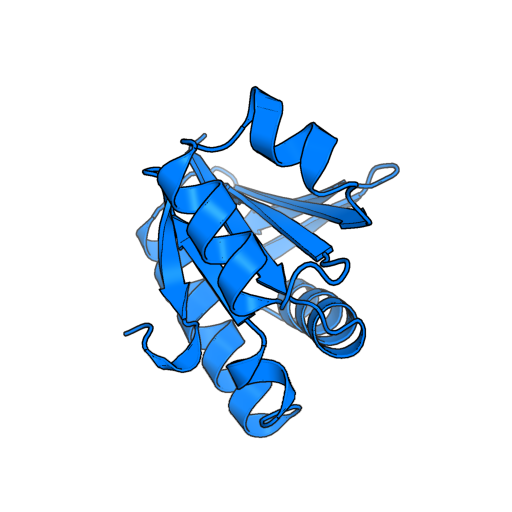.640 -6.106 1.00 84.94 91 ARG A N 1
ATOM 775 C CA . ARG A 1 91 ? 11.801 9.779 -6.852 1.00 84.94 91 ARG A CA 1
ATOM 776 C C . ARG A 1 91 ? 10.951 10.284 -8.013 1.00 84.94 91 ARG A C 1
ATOM 778 O O . ARG A 1 91 ? 11.264 11.339 -8.549 1.00 84.94 91 ARG A O 1
ATOM 785 N N . SER A 1 92 ? 9.954 9.518 -8.441 1.00 86.06 92 SER A N 1
ATOM 786 C CA . SER A 1 92 ? 9.080 9.850 -9.566 1.00 86.06 92 SER A CA 1
ATOM 787 C C . SER A 1 92 ? 7.639 9.611 -9.140 1.00 86.06 92 SER A C 1
ATOM 789 O O . SER A 1 92 ? 7.292 8.479 -8.804 1.00 86.06 92 SER A O 1
ATOM 791 N N . GLU A 1 93 ? 6.839 1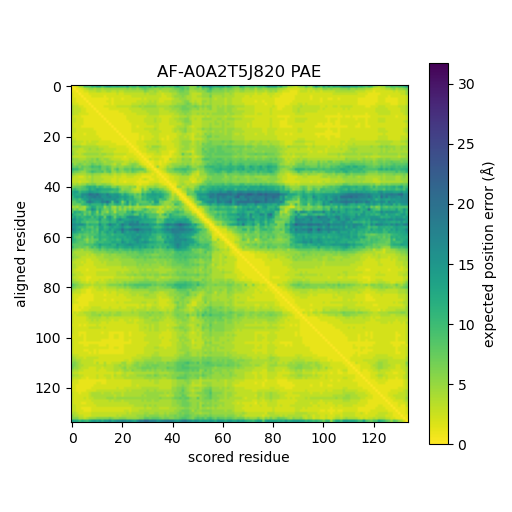0.677 -9.131 1.00 87.94 93 GLU A N 1
ATOM 792 C CA . GLU A 1 93 ? 5.402 10.616 -8.833 1.00 87.94 93 GLU A CA 1
ATOM 793 C C . GLU A 1 93 ? 4.664 9.755 -9.853 1.00 87.94 93 GLU A C 1
ATOM 795 O O . GLU A 1 93 ? 3.919 8.869 -9.456 1.00 87.94 93 GLU A O 1
ATOM 800 N N . ASP A 1 94 ? 4.956 9.915 -11.147 1.00 88.56 94 ASP A N 1
ATOM 801 C CA . ASP A 1 94 ? 4.347 9.098 -12.204 1.00 88.56 94 ASP A CA 1
ATOM 802 C C . ASP A 1 94 ? 4.537 7.595 -11.956 1.00 88.56 94 ASP A C 1
ATOM 804 O O . ASP A 1 94 ? 3.602 6.808 -12.098 1.00 88.56 94 ASP A O 1
ATOM 808 N N 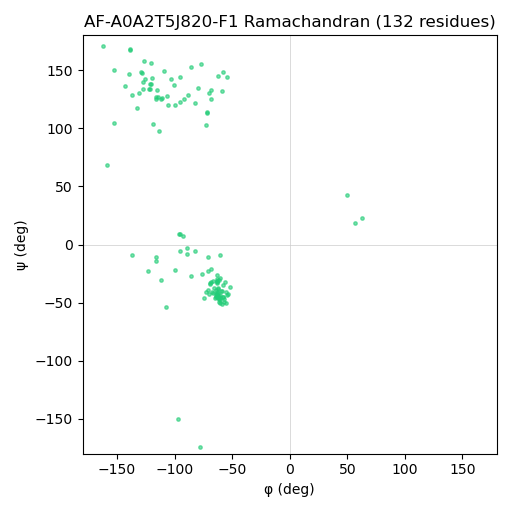. MET A 1 95 ? 5.743 7.182 -11.544 1.00 87.50 95 MET A N 1
ATOM 809 C CA . MET A 1 95 ? 6.020 5.782 -11.214 1.00 87.50 95 MET A CA 1
ATOM 810 C C . MET A 1 95 ? 5.199 5.317 -10.011 1.00 87.50 95 MET A C 1
ATOM 812 O O . MET A 1 95 ? 4.629 4.227 -10.063 1.00 87.50 95 MET A O 1
ATOM 816 N N . LEU A 1 96 ? 5.114 6.137 -8.959 1.00 90.62 96 LEU A N 1
ATOM 817 C CA . LEU A 1 96 ? 4.296 5.830 -7.790 1.00 90.62 96 LEU A CA 1
ATOM 818 C C . LEU A 1 96 ? 2.821 5.693 -8.179 1.00 90.62 96 LEU A C 1
ATOM 820 O O . LEU A 1 96 ? 2.206 4.690 -7.844 1.00 90.62 96 LEU A O 1
ATOM 824 N N . PHE A 1 97 ? 2.262 6.656 -8.908 1.00 90.81 97 PHE A N 1
ATOM 825 C CA . PHE A 1 97 ? 0.857 6.651 -9.315 1.00 90.81 97 PHE A CA 1
ATOM 826 C C . PHE A 1 97 ? 0.504 5.405 -10.130 1.00 90.81 97 PHE A C 1
ATOM 828 O O . PHE A 1 97 ? -0.483 4.724 -9.842 1.00 90.81 97 PHE A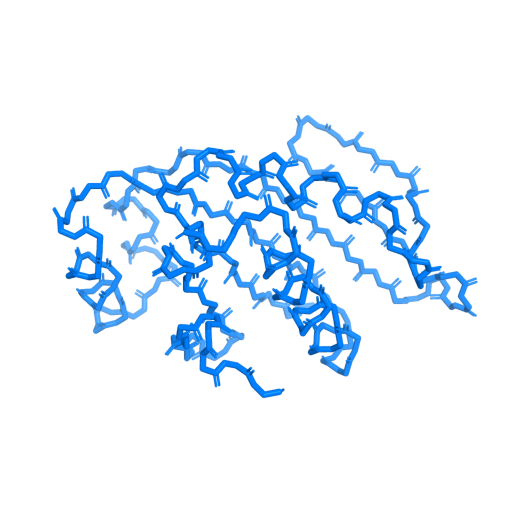 O 1
ATOM 835 N N . VAL A 1 98 ? 1.355 5.035 -11.092 1.00 91.94 98 VAL A N 1
ATOM 836 C CA . VAL A 1 98 ? 1.176 3.797 -11.863 1.00 91.94 98 VAL A CA 1
ATOM 837 C C . VAL A 1 98 ? 1.270 2.561 -10.964 1.00 91.94 98 VAL A C 1
ATOM 839 O O . VAL A 1 98 ? 0.446 1.656 -11.099 1.00 91.94 98 VAL A O 1
ATOM 842 N N . LEU A 1 99 ? 2.224 2.527 -10.029 1.00 93.44 99 LEU A N 1
ATOM 843 C CA . LEU A 1 99 ? 2.398 1.423 -9.083 1.00 93.44 99 LEU A CA 1
ATOM 844 C C . LEU A 1 99 ? 1.175 1.247 -8.177 1.00 93.44 99 LEU A C 1
ATOM 846 O O . LEU A 1 99 ? 0.691 0.126 -8.031 1.00 93.44 99 LEU A O 1
ATOM 850 N N . ILE A 1 100 ? 0.646 2.335 -7.610 1.00 95.50 100 ILE A N 1
ATOM 851 C CA . ILE A 1 100 ? -0.538 2.310 -6.740 1.00 95.50 100 ILE A CA 1
ATOM 852 C C . ILE A 1 100 ? -1.771 1.846 -7.516 1.00 95.50 100 ILE A C 1
ATOM 854 O O . ILE A 1 100 ? -2.506 0.980 -7.036 1.00 95.50 100 ILE A O 1
ATOM 858 N N . ARG A 1 101 ? -1.962 2.333 -8.749 1.00 95.56 101 ARG A N 1
ATOM 859 C CA . ARG A 1 101 ? -3.045 1.862 -9.622 1.00 95.56 101 ARG A CA 1
ATOM 860 C C . ARG A 1 101 ? -2.929 0.365 -9.917 1.00 95.56 101 ARG A C 1
ATOM 862 O O . ARG A 1 101 ? -3.913 -0.359 -9.829 1.00 95.56 101 ARG A O 1
ATOM 869 N N . TYR A 1 102 ? -1.728 -0.125 -10.214 1.00 95.81 102 TYR A N 1
ATOM 870 C CA . TYR A 1 102 ? -1.523 -1.548 -10.502 1.00 95.81 102 TYR A CA 1
ATOM 871 C C . TYR A 1 102 ? -1.709 -2.410 -9.252 1.00 95.81 102 TYR A C 1
ATOM 873 O O . TYR A 1 102 ? -2.216 -3.526 -9.346 1.00 95.81 102 TYR A O 1
ATOM 881 N N . PHE A 1 103 ? -1.348 -1.894 -8.076 1.00 96.31 103 PHE A N 1
ATOM 882 C CA . PHE A 1 103 ? -1.610 -2.577 -6.817 1.00 96.31 103 PHE A CA 1
ATOM 883 C C . PHE A 1 103 ? -3.112 -2.653 -6.508 1.00 96.31 103 PHE A C 1
ATOM 885 O O . PHE A 1 103 ? -3.601 -3.711 -6.115 1.00 96.31 103 PHE A O 1
ATOM 892 N N . LYS A 1 104 ? -3.868 -1.576 -6.759 1.00 96.69 104 LYS A N 1
ATOM 893 C CA . LYS A 1 104 ? -5.339 -1.585 -6.692 1.00 96.69 104 LYS A CA 1
ATOM 894 C C . LYS A 1 104 ? -5.926 -2.679 -7.589 1.00 96.69 104 LYS A C 1
ATOM 896 O O . LYS A 1 104 ? -6.724 -3.489 -7.118 1.00 96.69 104 LYS A O 1
ATOM 901 N N . ASP A 1 105 ? -5.507 -2.735 -8.852 1.00 95.81 105 ASP A N 1
ATOM 902 C CA . ASP A 1 105 ? -5.977 -3.747 -9.806 1.00 95.81 105 ASP A CA 1
ATOM 903 C C . ASP A 1 105 ? -5.601 -5.170 -9.366 1.00 95.81 105 ASP A C 1
ATOM 905 O O . ASP A 1 105 ? -6.398 -6.102 -9.501 1.00 95.81 105 ASP A O 1
ATOM 909 N N . TYR A 1 106 ? -4.412 -5.339 -8.783 1.00 96.44 106 TYR A N 1
ATOM 910 C CA . TYR A 1 106 ? -3.968 -6.604 -8.205 1.00 96.44 106 TYR A CA 1
ATOM 911 C C . TYR A 1 106 ? -4.869 -7.047 -7.041 1.00 96.44 106 TYR A C 1
ATOM 913 O O . TYR A 1 106 ? -5.302 -8.202 -7.001 1.00 96.44 106 TYR A O 1
ATOM 921 N N . LEU A 1 107 ? -5.215 -6.139 -6.121 1.00 96.69 107 LEU A N 1
ATOM 922 C CA . LEU A 1 107 ? -6.155 -6.434 -5.034 1.00 96.69 107 LEU A CA 1
ATOM 923 C C . LEU A 1 107 ? -7.549 -6.772 -5.570 1.00 96.69 107 LEU A C 1
ATOM 925 O O . LEU A 1 107 ? -8.142 -7.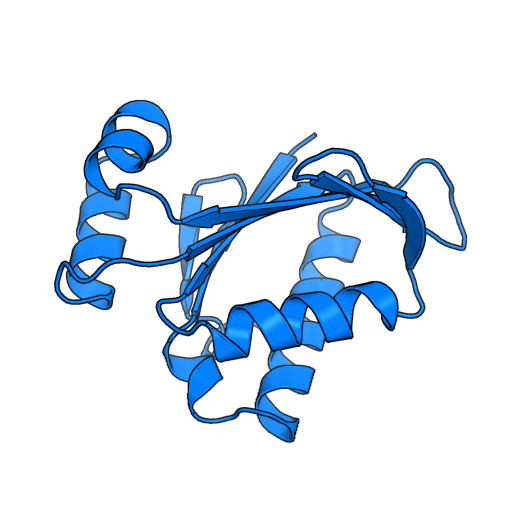745 -5.121 1.00 96.69 107 LEU A O 1
ATOM 929 N N . LEU A 1 108 ? -8.056 -6.073 -6.588 1.00 95.25 108 LEU A N 1
ATOM 930 C CA . LEU A 1 108 ? -9.355 -6.408 -7.191 1.00 95.25 108 LEU A CA 1
ATOM 931 C C . LEU A 1 108 ? -9.435 -7.856 -7.703 1.00 95.25 108 LEU A C 1
ATOM 933 O O . LEU A 1 108 ? -10.508 -8.459 -7.661 1.00 95.25 108 LEU A O 1
ATOM 937 N N . GLN A 1 109 ? -8.317 -8.412 -8.174 1.00 94.69 109 GLN A N 1
ATOM 938 C CA . GLN A 1 109 ? -8.243 -9.776 -8.707 1.00 94.69 109 GLN A CA 1
ATOM 939 C C . GLN A 1 109 ? -8.007 -10.844 -7.633 1.00 94.69 109 GLN A C 1
ATOM 941 O O . GLN A 1 109 ? -8.380 -12.001 -7.830 1.00 94.69 109 GLN A O 1
ATOM 946 N N . HIS A 1 110 ? -7.372 -10.482 -6.516 1.00 93.75 110 HIS A N 1
ATOM 947 C CA . HIS A 1 110 ? -6.850 -11.451 -5.550 1.00 93.75 110 HIS A CA 1
ATOM 948 C C . HIS A 1 110 ? -7.377 -11.297 -4.120 1.00 93.75 110 HIS A C 1
ATOM 950 O O . HIS A 1 110 ? -7.332 -12.270 -3.372 1.00 93.75 110 HIS A O 1
ATOM 956 N N . ASP A 1 111 ? -7.845 -10.108 -3.748 1.00 92.56 111 ASP A N 1
ATOM 957 C CA . ASP A 1 111 ? -8.351 -9.755 -2.419 1.00 92.56 111 ASP A CA 1
ATOM 958 C C . ASP A 1 111 ? -9.262 -8.511 -2.495 1.00 92.56 111 ASP A C 1
ATOM 960 O O . ASP A 1 111 ? -8.932 -7.405 -2.053 1.00 92.56 111 ASP A O 1
ATOM 964 N N . LYS A 1 112 ? -10.427 -8.681 -3.131 1.00 91.06 112 LYS A N 1
ATOM 965 C CA . LYS A 1 112 ? -11.381 -7.585 -3.346 1.00 91.06 112 LYS A CA 1
ATOM 966 C C . LYS A 1 112 ? -11.918 -7.013 -2.030 1.00 91.06 112 LYS A C 1
ATOM 968 O O . LYS A 1 112 ? -12.213 -5.824 -1.967 1.00 91.06 112 LYS A O 1
ATOM 973 N N . GLU A 1 113 ? -12.064 -7.850 -1.006 1.00 90.88 113 GLU A N 1
ATOM 974 C CA . GLU A 1 113 ? -12.504 -7.418 0.324 1.00 90.88 113 GLU A CA 1
ATOM 975 C C . GLU A 1 113 ? -11.414 -6.605 1.023 1.00 90.88 113 GLU A C 1
ATOM 977 O O . GLU A 1 113 ? -11.717 -5.576 1.623 1.00 90.88 113 GLU A O 1
ATOM 982 N N . GLY A 1 114 ? -10.144 -6.994 0.873 1.00 90.50 114 GLY A N 1
ATOM 983 C CA . GLY A 1 114 ? -9.010 -6.236 1.384 1.00 90.50 114 GLY A CA 1
ATOM 984 C C . GLY A 1 114 ? -8.934 -4.812 0.837 1.00 90.50 114 GLY A C 1
ATOM 985 O O . GLY A 1 114 ? -8.581 -3.906 1.588 1.00 90.50 114 GLY A O 1
ATOM 986 N N . LEU A 1 115 ? -9.325 -4.571 -0.421 1.00 93.25 115 LEU A N 1
ATOM 987 C CA . LEU A 1 115 ? -9.252 -3.244 -1.052 1.00 93.25 115 LEU A CA 1
ATOM 988 C C . LEU A 1 115 ? -9.993 -2.143 -0.272 1.00 93.25 115 LEU A C 1
ATOM 990 O O . LEU A 1 115 ? -9.474 -1.033 -0.152 1.00 93.25 115 LEU A O 1
ATOM 994 N N . SER A 1 116 ? -11.177 -2.433 0.276 1.00 92.75 116 SER A N 1
ATOM 995 C CA . SER A 1 116 ? -11.970 -1.435 1.018 1.00 92.75 116 SER A CA 1
ATOM 996 C C . SER A 1 116 ? -11.356 -1.072 2.372 1.00 92.75 116 SER A C 1
ATOM 998 O O . SER A 1 116 ? -11.770 -0.103 3.004 1.00 92.75 116 SER A O 1
ATOM 1000 N N . THR A 1 117 ? -10.347 -1.827 2.811 1.00 92.50 117 THR A N 1
ATOM 1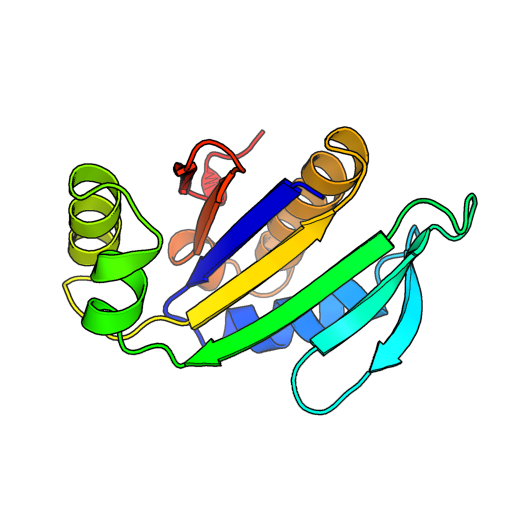001 C CA . THR A 1 117 ? -9.606 -1.590 4.054 1.00 92.50 117 THR A CA 1
ATOM 1002 C C . THR A 1 117 ? -8.353 -0.744 3.846 1.00 92.50 117 THR A C 1
ATOM 1004 O O . THR A 1 117 ? -7.551 -0.638 4.770 1.00 92.50 117 THR A O 1
ATOM 1007 N N . VAL A 1 118 ? -8.135 -0.189 2.647 1.00 95.88 118 VAL A N 1
ATOM 1008 C CA . VAL A 1 118 ? -6.884 0.493 2.300 1.00 95.88 118 VAL A CA 1
ATOM 1009 C C . VAL A 1 118 ? -7.083 1.994 2.121 1.00 95.88 118 VAL A C 1
ATOM 1011 O O . VAL A 1 118 ? -7.867 2.443 1.281 1.00 95.88 118 VAL A O 1
ATOM 1014 N N . LEU A 1 119 ? -6.288 2.768 2.860 1.00 95.62 119 LEU A N 1
ATOM 1015 C CA . LEU A 1 119 ? -6.057 4.187 2.604 1.00 95.62 119 LEU A CA 1
ATOM 1016 C C . LEU A 1 119 ? -4.694 4.376 1.941 1.00 95.62 119 LEU A C 1
ATOM 1018 O O . LEU A 1 119 ? -3.716 3.718 2.292 1.00 95.62 119 LEU A O 1
ATOM 1022 N N . PHE A 1 120 ? -4.625 5.315 1.013 1.00 95.38 120 PHE A N 1
ATOM 1023 C CA . PHE A 1 120 ? -3.395 5.833 0.446 1.00 95.38 120 PHE A CA 1
ATOM 1024 C C . PHE A 1 120 ? -3.205 7.273 0.925 1.00 95.38 120 PHE A C 1
ATOM 1026 O O . PHE A 1 120 ? -4.104 8.099 0.784 1.00 95.38 120 PHE A O 1
ATOM 1033 N N . SER A 1 121 ? -2.045 7.548 1.512 1.00 93.06 121 SER A N 1
ATOM 1034 C CA . SER A 1 121 ? -1.582 8.879 1.892 1.00 93.06 121 SER A CA 1
ATOM 1035 C C . SER A 1 121 ? -0.508 9.307 0.907 1.00 93.06 121 SER A C 1
ATOM 1037 O O . SER A 1 121 ? 0.524 8.643 0.817 1.00 93.06 121 SER A O 1
ATOM 1039 N N . ASP A 1 122 ? -0.710 10.406 0.190 1.00 91.75 122 ASP A N 1
ATOM 1040 C CA . ASP A 1 122 ? 0.358 10.975 -0.635 1.00 91.75 122 ASP A CA 1
ATOM 1041 C C . ASP A 1 122 ? 1.385 11.759 0.211 1.00 91.75 122 ASP A C 1
ATOM 1043 O O . ASP A 1 122 ? 1.340 11.761 1.446 1.00 91.75 122 ASP A O 1
ATOM 1047 N N . LYS A 1 123 ? 2.328 12.421 -0.468 1.00 89.69 123 LYS A N 1
ATOM 1048 C CA . LYS A 1 123 ? 3.398 13.210 0.163 1.00 89.69 123 LYS A CA 1
ATOM 1049 C C . LYS A 1 123 ? 2.923 14.473 0.877 1.00 89.69 123 LYS A C 1
ATOM 1051 O O . LYS A 1 123 ? 3.639 14.986 1.732 1.00 89.69 123 LYS A O 1
ATOM 1056 N N . ASP A 1 124 ? 1.743 14.964 0.513 1.00 89.69 124 ASP A N 1
ATOM 1057 C CA . ASP A 1 124 ? 1.102 16.131 1.112 1.00 89.69 124 ASP A CA 1
ATOM 1058 C C . ASP A 1 124 ? 0.094 15.698 2.195 1.00 89.69 124 ASP A C 1
ATOM 1060 O O . ASP A 1 124 ? -0.647 16.515 2.739 1.00 89.69 124 ASP A O 1
ATOM 1064 N N . PHE A 1 125 ? 0.106 14.405 2.546 1.00 86.81 125 PHE A N 1
ATOM 1065 C CA . PHE A 1 125 ? -0.788 13.750 3.492 1.00 86.81 125 PHE A CA 1
ATOM 1066 C C . PHE A 1 125 ? -2.263 13.763 3.078 1.00 86.81 125 PHE A C 1
ATOM 1068 O O . PHE A 1 125 ? -3.139 13.612 3.933 1.00 86.81 125 PHE A O 1
ATOM 1075 N N . ASN A 1 126 ? -2.570 13.902 1.785 1.00 91.31 126 ASN A N 1
ATOM 1076 C CA . ASN A 1 126 ? -3.937 13.703 1.318 1.00 91.31 126 ASN A CA 1
ATOM 1077 C C . ASN A 1 126 ? -4.297 12.225 1.463 1.00 91.31 126 ASN A C 1
ATOM 1079 O O . ASN A 1 126 ? -3.602 11.352 0.941 1.00 91.31 126 ASN A O 1
ATOM 1083 N N . LEU A 1 127 ? -5.394 11.957 2.169 1.00 93.06 127 LEU A N 1
ATOM 1084 C CA . LEU A 1 127 ? -5.901 10.611 2.397 1.00 93.06 127 LEU A CA 1
ATOM 1085 C C . LEU A 1 127 ? -6.971 10.274 1.366 1.00 93.06 127 LEU A C 1
ATOM 1087 O O . LEU A 1 127 ? -7.992 10.952 1.266 1.00 93.06 127 LEU A O 1
ATOM 1091 N N . ILE A 1 128 ? -6.742 9.196 0.627 1.00 94.81 128 ILE A N 1
ATOM 1092 C CA . ILE A 1 128 ? -7.628 8.710 -0.427 1.00 94.81 128 ILE A CA 1
ATOM 1093 C C . ILE A 1 128 ? -7.906 7.236 -0.151 1.00 94.81 128 ILE A C 1
ATOM 1095 O O . ILE A 1 128 ? -6.983 6.470 0.126 1.00 94.81 128 ILE A O 1
ATOM 1099 N N . LYS A 1 129 ? -9.163 6.796 -0.236 1.00 95.69 129 LYS A N 1
ATOM 1100 C CA . LYS A 1 129 ? -9.437 5.355 -0.226 1.00 95.69 129 LYS A CA 1
ATOM 1101 C C . LYS A 1 129 ? -8.907 4.746 -1.511 1.00 95.69 129 LYS A C 1
ATOM 1103 O O . LYS A 1 129 ? -9.192 5.254 -2.594 1.00 95.69 129 LYS A O 1
ATOM 1108 N N . LEU A 1 130 ? -8.189 3.630 -1.425 1.00 95.75 130 LEU A N 1
ATOM 1109 C CA . LEU A 1 130 ? -7.563 3.050 -2.616 1.00 95.75 130 LEU A CA 1
ATOM 1110 C C . LEU A 1 130 ? -8.595 2.660 -3.694 1.00 95.75 130 LEU A C 1
ATOM 1112 O O . LEU A 1 130 ? -8.308 2.723 -4.887 1.00 95.75 130 LEU A O 1
ATOM 1116 N N . GLU A 1 131 ? -9.824 2.318 -3.298 1.00 93.50 131 GLU A N 1
ATOM 1117 C CA . GLU A 1 131 ? -10.928 2.050 -4.229 1.00 93.50 131 GLU A CA 1
ATOM 1118 C C . GLU A 1 131 ? -11.304 3.266 -5.106 1.00 93.50 131 GLU A C 1
ATOM 1120 O O . GLU A 1 131 ? -11.672 3.095 -6.272 1.00 93.50 131 GLU A O 1
ATOM 1125 N N . GLU A 1 132 ? -11.128 4.483 -4.584 1.00 93.06 132 GLU A N 1
ATOM 1126 C CA . GLU A 1 132 ? -11.440 5.767 -5.231 1.00 93.06 132 GLU A CA 1
ATOM 1127 C C . GLU A 1 132 ? -10.255 6.322 -6.044 1.00 93.06 132 GLU A C 1
ATOM 1129 O O . GLU A 1 132 ? -10.405 7.290 -6.784 1.00 93.06 132 GLU A O 1
ATOM 1134 N N . TYR A 1 133 ? -9.080 5.695 -5.940 1.00 88.00 133 TYR A N 1
ATOM 1135 C CA . TYR A 1 133 ? -7.852 6.125 -6.607 1.00 88.00 133 TYR A CA 1
ATOM 1136 C C . TYR A 1 133 ? -7.913 5.908 -8.134 1.00 88.00 133 TYR A C 1
ATOM 1138 O O . TYR A 1 133 ? -8.290 4.813 -8.570 1.00 88.00 133 TYR A O 1
ATOM 1146 N N . LEU A 1 134 ? -7.568 6.929 -8.933 1.00 73.31 134 LEU A N 1
ATOM 1147 C CA . LEU A 1 134 ? -7.712 6.974 -10.404 1.00 73.31 134 LEU A CA 1
ATOM 1148 C C . LEU A 1 134 ? -6.409 6.662 -11.157 1.00 73.31 134 LEU A C 1
ATOM 1150 O O . LEU A 1 134 ? -5.370 7.262 -10.813 1.00 73.31 134 LEU A O 1
#

Solvent-accessible surface area (backbone atoms only — not comparable to full-atom values): 7422 Å² total; per-residue (Å²): 119,52,47,29,33,43,34,30,65,47,69,64,51,52,56,48,50,57,56,46,58,78,65,34,83,66,42,37,84,74,53,66,64,98,57,40,41,36,31,24,31,70,90,40,77,83,38,41,43,34,40,35,74,45,84,49,60,65,72,64,51,34,75,77,76,42,60,68,71,55,39,52,50,54,36,60,75,51,72,73,52,76,43,37,42,38,44,36,37,32,73,48,67,71,60,49,55,52,49,54,50,52,50,47,55,48,27,61,75,75,36,55,75,51,38,81,48,27,38,34,28,45,70,86,58,53,78,40,50,45,80,76,62,130